Protein AF-A0A0F9CCY8-F1 (afdb_monomer_lite)

Foldseek 3Di:
DLVVVVVVLVVCLDPVDPDDDDDDADKDFDDPFDFDFDQDPPPRDTDTDTTDSVRGGAIFGDDDDDPVRVVSVVSDQFFWDWDWDDDDPPIFIWIARDDDPRYPGHAPCSPQDDRIGGPVCVVQSSCVVVVHQHPVSPCPDPPDD

pLDDT: mean 79.41, std 10.21, range [37.34, 92.0]

Sequence (145 aa):
AQDLIRKVLELLYSAQIKCGVVVNTHIKYVGGGGTQTITDNKTGTITRKEVDSSTEGVAFPTAIGRALGPEILRYFNTVVSGEMEGSGLSSQRFVVTRDLARFPLKSERPIDLEERLPIDSALATIFKVLGGKSPEDLNIGEENA

Structure (mmCIF, N/CA/C/O backbone):
data_AF-A0A0F9CCY8-F1
#
_entry.id   AF-A0A0F9CCY8-F1
#
loop_
_atom_site.group_PDB
_atom_site.id
_atom_site.type_symbol
_atom_site.label_atom_id
_atom_site.label_alt_id
_atom_site.label_comp_id
_atom_site.label_asym_id
_atom_site.label_entity_id
_atom_site.label_seq_id
_atom_site.pdbx_PDB_ins_code
_atom_site.Cartn_x
_atom_site.Cartn_y
_atom_site.Cartn_z
_atom_site.occupancy
_atom_site.B_iso_or_equiv
_atom_site.auth_seq_id
_atom_site.auth_comp_id
_atom_site.auth_asym_id
_atom_site.auth_atom_id
_atom_site.pdbx_PDB_model_num
ATOM 1 N N . ALA A 1 1 ? 12.012 -19.494 7.206 1.00 69.69 1 ALA A N 1
ATOM 2 C CA . ALA A 1 1 ? 11.882 -18.019 7.293 1.00 69.69 1 ALA A CA 1
ATOM 3 C C . ALA A 1 1 ? 10.602 -17.518 6.617 1.00 69.69 1 ALA A C 1
ATOM 5 O O . ALA A 1 1 ? 9.805 -16.882 7.291 1.00 69.69 1 ALA A O 1
ATOM 6 N N . GLN A 1 2 ? 10.355 -17.844 5.339 1.00 78.31 2 GLN A N 1
ATOM 7 C CA . GLN A 1 2 ? 9.110 -17.473 4.637 1.00 78.31 2 GLN A CA 1
ATOM 8 C C . GLN A 1 2 ? 7.837 -17.975 5.343 1.00 78.31 2 GLN A C 1
ATOM 10 O O . GLN A 1 2 ? 6.911 -17.196 5.539 1.00 78.31 2 GLN A O 1
ATOM 15 N N . ASP A 1 3 ? 7.825 -19.226 5.816 1.00 83.25 3 ASP A N 1
ATOM 16 C CA . ASP A 1 3 ? 6.662 -19.791 6.523 1.00 83.25 3 ASP A CA 1
ATOM 17 C C . ASP A 1 3 ? 6.336 -19.071 7.833 1.00 83.25 3 ASP A C 1
ATOM 19 O O . ASP A 1 3 ? 5.179 -19.002 8.234 1.00 83.25 3 ASP A O 1
ATOM 23 N N . LEU A 1 4 ? 7.348 -18.513 8.503 1.00 83.75 4 LEU A N 1
ATOM 24 C CA . LEU A 1 4 ? 7.142 -17.747 9.729 1.00 83.75 4 LEU A CA 1
ATOM 25 C C . LEU A 1 4 ? 6.439 -16.421 9.421 1.00 83.75 4 LEU A C 1
ATOM 27 O O . LEU A 1 4 ? 5.496 -16.064 10.115 1.00 83.75 4 LEU A O 1
ATOM 31 N N . ILE A 1 5 ? 6.836 -15.745 8.338 1.00 82.62 5 ILE A N 1
ATOM 32 C CA . ILE A 1 5 ? 6.161 -14.529 7.863 1.00 82.62 5 ILE A CA 1
ATOM 33 C C . ILE A 1 5 ? 4.712 -14.848 7.482 1.00 82.62 5 ILE A C 1
ATOM 35 O O . ILE A 1 5 ? 3.810 -14.136 7.909 1.00 82.62 5 ILE A O 1
ATOM 39 N N . ARG A 1 6 ? 4.469 -15.944 6.749 1.00 85.06 6 ARG A N 1
ATOM 40 C CA . ARG A 1 6 ? 3.107 -16.367 6.388 1.00 85.06 6 ARG A CA 1
ATOM 41 C C . ARG A 1 6 ? 2.240 -16.607 7.625 1.00 85.06 6 ARG A C 1
ATOM 43 O O . ARG A 1 6 ? 1.151 -16.056 7.703 1.00 85.06 6 ARG A O 1
ATOM 50 N N . LYS A 1 7 ? 2.741 -17.353 8.614 1.00 89.00 7 LYS A N 1
ATOM 51 C CA . LYS A 1 7 ? 2.011 -17.619 9.866 1.00 89.00 7 LYS A CA 1
ATOM 52 C C . LYS A 1 7 ? 1.703 -16.346 10.651 1.00 89.00 7 LYS A C 1
ATOM 54 O O . LYS A 1 7 ? 0.628 -16.238 11.226 1.00 89.00 7 LYS A O 1
ATOM 59 N N . VAL A 1 8 ? 2.625 -15.381 10.673 1.00 87.81 8 VAL A N 1
ATOM 60 C CA . VAL A 1 8 ? 2.377 -14.073 11.296 1.00 87.81 8 VAL A CA 1
ATOM 61 C C . VAL A 1 8 ? 1.278 -13.323 10.544 1.00 87.81 8 VAL A C 1
ATOM 63 O O . VAL A 1 8 ? 0.365 -12.813 11.177 1.00 87.81 8 VAL A O 1
ATOM 66 N N . LEU A 1 9 ? 1.307 -13.297 9.210 1.00 86.88 9 LEU A N 1
ATOM 67 C CA . LEU A 1 9 ? 0.263 -12.651 8.405 1.00 86.88 9 LEU A CA 1
ATOM 68 C C . LEU A 1 9 ? -1.108 -13.315 8.580 1.00 86.88 9 LEU A C 1
ATOM 70 O O . LEU A 1 9 ? -2.108 -12.622 8.734 1.00 86.88 9 LEU A O 1
ATOM 74 N N . GLU A 1 10 ? -1.153 -14.646 8.622 1.00 87.94 10 GLU A N 1
ATOM 75 C CA . GLU A 1 10 ? -2.371 -15.412 8.908 1.00 87.94 10 GLU A CA 1
ATOM 76 C C . GLU A 1 10 ? -2.908 -15.125 10.313 1.00 87.94 10 GLU A C 1
ATOM 78 O O . GLU A 1 10 ? -4.114 -14.962 10.490 1.00 87.94 10 GLU A O 1
ATOM 83 N N . LEU A 1 11 ? -2.022 -15.012 11.307 1.00 87.75 11 LEU A N 1
ATOM 84 C CA . LEU A 1 11 ? -2.397 -14.631 12.665 1.00 87.75 11 LEU A CA 1
ATOM 85 C C . LEU A 1 11 ? -2.970 -13.209 12.710 1.00 87.75 11 LEU A C 1
ATOM 87 O O . LEU A 1 11 ? -3.988 -12.997 13.360 1.00 87.75 11 LEU A O 1
ATOM 91 N N . LEU A 1 12 ? -2.350 -12.254 12.011 1.00 85.94 12 LEU A N 1
ATOM 92 C CA . LEU A 1 12 ? -2.818 -10.865 11.947 1.00 85.94 12 LEU A CA 1
ATOM 93 C C . LEU A 1 12 ? -4.161 -10.733 11.215 1.00 85.94 12 LEU A C 1
ATOM 95 O O . LEU A 1 12 ? -4.958 -9.875 11.573 1.00 85.94 12 LEU A O 1
ATOM 99 N N . TYR A 1 13 ? -4.426 -11.595 10.230 1.00 84.75 13 TYR A N 1
ATOM 100 C CA . TYR A 1 13 ? -5.706 -11.661 9.518 1.00 84.75 13 TYR A CA 1
ATOM 101 C C . TYR A 1 13 ? -6.788 -12.460 10.273 1.00 84.75 13 TYR A C 1
ATOM 103 O O . TYR A 1 13 ? -7.948 -12.502 9.865 1.00 84.75 13 TYR A O 1
ATOM 111 N N . SER A 1 14 ? -6.436 -13.119 11.379 1.00 87.12 14 SER A N 1
ATOM 112 C CA . SER A 1 14 ? -7.380 -13.913 12.164 1.00 87.12 14 SER A CA 1
ATOM 113 C C . SER A 1 14 ? -8.499 -13.049 12.745 1.00 87.12 14 SER A C 1
ATOM 115 O O . SER A 1 14 ? -8.244 -12.011 13.352 1.00 87.12 14 SER A O 1
ATOM 117 N N . ALA A 1 15 ? -9.738 -13.549 12.697 1.00 84.81 15 ALA A N 1
ATOM 118 C CA . ALA A 1 15 ? -10.910 -12.903 13.302 1.00 84.81 15 ALA A CA 1
ATOM 119 C C . ALA A 1 15 ? -10.805 -12.709 14.833 1.00 84.81 15 ALA A C 1
ATOM 121 O O . ALA A 1 15 ? -11.628 -12.019 15.439 1.00 84.81 15 ALA A O 1
ATOM 122 N N . GLN A 1 16 ? -9.816 -13.339 15.474 1.00 87.81 16 GLN A N 1
ATOM 123 C CA . GLN A 1 16 ? -9.528 -13.155 16.897 1.00 87.81 16 GLN A CA 1
ATOM 124 C C . GLN A 1 16 ? -8.818 -11.823 17.185 1.00 87.81 16 GLN A C 1
ATOM 126 O O . GLN A 1 16 ? -8.936 -11.302 18.293 1.00 87.81 16 GLN A O 1
ATOM 131 N N . ILE A 1 17 ? -8.118 -11.250 16.202 1.00 83.25 17 ILE A N 1
ATOM 132 C CA . ILE A 1 17 ? -7.478 -9.941 16.318 1.00 83.25 17 ILE A CA 1
ATOM 133 C C . ILE A 1 17 ? -8.512 -8.868 15.963 1.00 83.25 17 ILE A C 1
ATOM 135 O O . ILE A 1 17 ? -8.943 -8.749 14.822 1.00 83.25 17 ILE A O 1
ATOM 139 N N . LYS A 1 18 ? -8.936 -8.087 16.963 1.00 80.31 18 LYS A N 1
ATOM 140 C CA . LYS A 1 18 ? -9.971 -7.041 16.826 1.00 80.31 18 LYS A CA 1
ATOM 141 C C . LYS A 1 18 ? -9.406 -5.618 16.882 1.00 80.31 18 LYS A C 1
ATOM 143 O O . LYS A 1 18 ? -10.097 -4.697 17.310 1.00 80.31 18 LYS A O 1
ATOM 148 N N . CYS A 1 19 ? -8.143 -5.438 16.509 1.00 80.56 19 CYS A N 1
ATOM 149 C CA . CYS A 1 19 ? -7.484 -4.134 16.486 1.00 80.56 19 CYS A CA 1
ATOM 150 C C . CYS A 1 19 ? -7.049 -3.749 15.068 1.00 80.56 19 CYS A C 1
ATOM 152 O O . CYS A 1 19 ? -6.880 -4.602 14.198 1.00 80.56 19 CYS A O 1
ATOM 154 N N . GLY A 1 20 ? -6.860 -2.446 14.847 1.00 78.31 20 GLY A N 1
ATOM 155 C CA . GLY A 1 20 ? -6.228 -1.948 13.632 1.00 78.31 20 GLY A CA 1
ATOM 156 C C . GLY A 1 20 ? -4.743 -2.301 13.639 1.00 78.31 20 GLY A C 1
ATOM 157 O O . GLY A 1 20 ? -4.024 -1.942 14.570 1.00 78.31 20 GLY A O 1
ATOM 158 N N . VAL A 1 21 ? -4.284 -2.999 12.604 1.00 82.94 21 VAL A N 1
ATOM 159 C CA . VAL A 1 21 ? -2.875 -3.361 12.433 1.00 82.94 21 VAL A CA 1
ATOM 160 C C . VAL A 1 21 ? -2.296 -2.537 11.291 1.00 82.94 21 VAL A C 1
ATOM 162 O O . VAL A 1 21 ? -2.801 -2.578 10.171 1.00 82.94 21 VAL A O 1
ATOM 165 N N . VAL A 1 22 ? -1.212 -1.813 11.569 1.00 85.19 22 VAL A N 1
ATOM 166 C CA . VAL A 1 22 ? -0.442 -1.081 10.557 1.00 85.19 22 VAL A CA 1
ATOM 167 C C . VAL A 1 22 ? 0.874 -1.807 10.329 1.00 85.19 22 VAL A C 1
ATOM 169 O O . VAL A 1 22 ? 1.628 -2.044 11.271 1.00 85.19 22 VAL A O 1
ATOM 172 N N . VAL A 1 23 ? 1.164 -2.143 9.073 1.00 85.38 23 VAL A N 1
ATOM 173 C CA . VAL A 1 23 ? 2.428 -2.772 8.677 1.00 85.38 23 VAL A CA 1
ATOM 174 C C . VAL A 1 23 ? 3.156 -1.852 7.711 1.00 85.38 23 VAL A C 1
ATOM 176 O O . VAL A 1 23 ? 2.664 -1.572 6.622 1.00 85.38 23 VAL A O 1
ATOM 179 N N . ASN A 1 24 ? 4.343 -1.399 8.111 1.00 86.94 24 ASN A N 1
ATOM 180 C CA . ASN A 1 24 ? 5.247 -0.641 7.253 1.00 86.94 24 ASN A CA 1
ATOM 181 C C . ASN A 1 24 ? 6.312 -1.580 6.672 1.00 86.94 24 ASN A C 1
ATOM 183 O O . ASN A 1 24 ? 6.855 -2.430 7.380 1.00 86.94 24 ASN A O 1
ATOM 187 N N . THR A 1 25 ? 6.600 -1.447 5.382 1.00 85.25 25 THR A N 1
ATOM 188 C CA . THR A 1 25 ? 7.554 -2.293 4.667 1.00 85.25 25 THR A CA 1
ATOM 189 C C . THR A 1 25 ? 8.222 -1.524 3.536 1.00 85.25 25 THR A C 1
ATOM 191 O O . THR A 1 25 ? 7.616 -0.662 2.903 1.00 85.25 25 THR A O 1
ATOM 194 N N . HIS A 1 26 ? 9.477 -1.863 3.250 1.00 85.62 26 HIS A N 1
ATOM 195 C CA . HIS A 1 26 ? 10.143 -1.392 2.041 1.00 85.62 26 HIS A CA 1
ATOM 196 C C . HIS A 1 26 ? 9.550 -2.080 0.813 1.00 85.62 26 HIS A C 1
ATOM 198 O O . HIS A 1 26 ? 9.171 -3.248 0.871 1.00 85.62 26 HIS A O 1
ATOM 204 N N . ILE A 1 27 ? 9.546 -1.404 -0.331 1.00 85.62 27 ILE A N 1
ATOM 205 C CA . ILE A 1 27 ? 9.084 -1.979 -1.597 1.00 85.62 27 ILE A CA 1
ATOM 206 C C . ILE A 1 27 ? 10.243 -2.565 -2.403 1.00 85.62 27 ILE A C 1
ATOM 208 O O . ILE A 1 27 ? 11.372 -2.078 -2.357 1.00 85.62 27 ILE A O 1
ATOM 212 N N . LYS A 1 28 ? 9.939 -3.591 -3.190 1.00 85.50 28 LYS A N 1
ATOM 213 C CA . LYS A 1 28 ? 10.817 -4.149 -4.210 1.00 85.50 28 LYS A CA 1
ATOM 214 C C . LYS A 1 28 ? 10.051 -4.258 -5.519 1.00 85.50 28 LYS A C 1
ATOM 216 O O . LYS A 1 28 ? 8.954 -4.811 -5.551 1.00 85.50 28 LYS A O 1
ATOM 221 N N . TYR A 1 29 ? 10.661 -3.783 -6.596 1.00 85.06 29 TYR A N 1
ATOM 222 C CA . TYR A 1 29 ? 10.102 -3.921 -7.932 1.00 85.06 29 TYR A CA 1
ATOM 223 C C . TYR A 1 29 ? 10.334 -5.335 -8.472 1.00 85.06 29 TYR A C 1
ATOM 225 O O . TYR A 1 29 ? 11.437 -5.887 -8.391 1.00 85.06 29 TYR A O 1
ATOM 233 N N . VAL A 1 30 ? 9.271 -5.944 -8.990 1.00 80.25 30 VAL A N 1
ATOM 234 C CA . VAL A 1 30 ? 9.278 -7.276 -9.594 1.00 80.25 30 VAL A CA 1
ATOM 235 C C . VAL A 1 30 ? 8.746 -7.165 -11.020 1.00 80.25 30 VAL A C 1
ATOM 237 O O . VAL A 1 30 ? 7.694 -6.576 -11.256 1.00 80.25 30 VAL A O 1
ATOM 240 N N . GLY A 1 31 ? 9.472 -7.751 -11.973 1.00 77.12 31 GLY A N 1
ATOM 241 C CA . GLY A 1 31 ? 9.185 -7.584 -13.401 1.00 77.12 31 GLY A CA 1
ATOM 242 C C . GLY A 1 31 ? 9.719 -6.258 -13.955 1.00 77.12 31 GLY A C 1
ATOM 243 O O . GLY A 1 31 ? 10.367 -5.502 -13.235 1.00 77.12 31 GLY A O 1
ATOM 244 N N . GLY A 1 32 ? 9.521 -6.021 -15.255 1.00 71.88 32 GLY A N 1
ATOM 245 C CA . GLY A 1 32 ? 9.874 -4.764 -15.940 1.00 71.88 32 GLY A CA 1
ATOM 246 C C . GLY A 1 32 ? 11.369 -4.468 -16.125 1.00 71.88 32 GLY A C 1
ATOM 247 O O . GLY A 1 32 ? 11.727 -3.588 -16.894 1.00 71.88 32 GLY A O 1
ATOM 248 N N . GLY A 1 33 ? 12.256 -5.209 -15.460 1.00 70.00 33 GLY A N 1
ATOM 249 C CA . GLY A 1 33 ? 13.702 -5.094 -15.644 1.00 70.00 33 GLY A CA 1
ATOM 250 C C . GLY A 1 33 ? 14.260 -6.056 -16.694 1.00 70.00 33 GLY A C 1
ATOM 251 O O . GLY A 1 33 ? 13.721 -7.146 -16.895 1.00 70.00 33 GLY A O 1
ATOM 252 N N . GLY A 1 34 ? 15.377 -5.679 -17.316 1.00 74.19 34 GLY A N 1
ATOM 253 C CA . GLY A 1 34 ? 16.145 -6.529 -18.231 1.00 74.19 34 GLY A CA 1
ATOM 254 C C . GLY A 1 34 ? 16.528 -5.834 -19.536 1.00 74.19 34 GLY A C 1
ATOM 255 O O . GLY A 1 34 ? 16.302 -4.641 -19.726 1.00 74.19 34 GLY A O 1
ATOM 256 N N . THR A 1 35 ? 17.131 -6.584 -20.456 1.00 75.25 35 THR A N 1
ATOM 257 C CA . THR A 1 35 ? 17.478 -6.066 -21.783 1.00 75.25 35 THR A CA 1
ATOM 258 C C . THR A 1 35 ? 16.243 -6.062 -22.679 1.00 75.25 35 THR A C 1
ATOM 260 O O . THR A 1 35 ? 15.838 -7.104 -23.195 1.00 75.25 35 THR A O 1
ATOM 263 N N . GLN A 1 36 ? 15.655 -4.889 -22.896 1.00 73.62 36 GLN A N 1
ATOM 264 C CA . GLN A 1 36 ? 14.608 -4.710 -23.891 1.00 73.62 36 GLN A CA 1
ATOM 265 C C . GLN A 1 36 ? 15.212 -4.466 -25.266 1.00 73.62 36 GLN A C 1
ATOM 267 O O . GLN A 1 36 ? 16.169 -3.708 -25.433 1.00 73.62 36 GLN A O 1
ATOM 272 N N . THR A 1 37 ? 14.633 -5.124 -26.263 1.00 75.81 37 THR A N 1
ATOM 273 C CA . THR A 1 37 ? 15.010 -4.944 -27.660 1.00 75.81 37 THR A CA 1
ATOM 274 C C . THR A 1 37 ? 13.993 -4.018 -28.307 1.00 75.81 37 THR A C 1
ATOM 276 O O . THR A 1 37 ? 12.878 -4.430 -28.616 1.00 75.81 37 THR A O 1
ATOM 279 N N . ILE A 1 38 ? 14.368 -2.754 -28.481 1.00 77.19 38 ILE A N 1
ATOM 280 C CA . ILE A 1 38 ? 13.538 -1.754 -29.148 1.00 77.19 38 ILE A CA 1
ATOM 281 C C . ILE A 1 38 ? 13.867 -1.829 -30.638 1.00 77.19 38 ILE A C 1
ATOM 283 O O . ILE A 1 38 ? 15.007 -1.586 -31.037 1.00 77.19 38 ILE A O 1
ATOM 287 N N . THR A 1 39 ? 12.874 -2.202 -31.444 1.00 78.06 39 THR A N 1
ATOM 288 C CA . THR A 1 39 ? 12.988 -2.207 -32.907 1.00 78.06 39 THR A CA 1
ATOM 289 C C . THR A 1 39 ? 12.349 -0.936 -33.440 1.00 78.06 39 THR A C 1
ATOM 291 O O . THR A 1 39 ? 11.155 -0.712 -33.245 1.00 78.06 39 THR A O 1
ATOM 294 N N . ASP A 1 40 ? 13.141 -0.091 -34.092 1.00 77.75 40 ASP A N 1
ATOM 295 C CA . ASP A 1 40 ? 12.613 1.094 -34.757 1.00 77.75 40 ASP A CA 1
ATOM 296 C C . ASP A 1 40 ? 11.994 0.699 -36.106 1.00 77.75 40 ASP A C 1
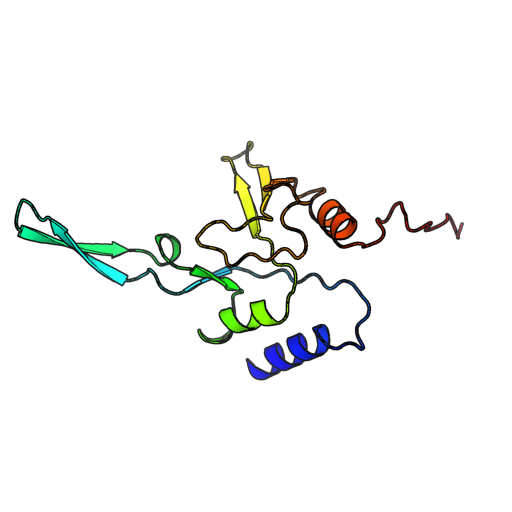ATOM 298 O O . ASP A 1 40 ? 12.693 0.309 -37.045 1.00 77.75 40 ASP A O 1
ATOM 302 N N . ASN A 1 41 ? 10.666 0.806 -36.205 1.00 75.94 41 ASN A N 1
ATOM 303 C CA . ASN A 1 41 ? 9.881 0.385 -37.371 1.00 75.94 41 ASN A CA 1
ATOM 304 C C . ASN A 1 41 ? 10.237 1.137 -38.667 1.00 75.94 41 ASN A C 1
ATOM 306 O O . ASN A 1 41 ? 9.827 0.713 -39.744 1.00 75.94 41 ASN A O 1
ATOM 310 N N . LYS A 1 42 ? 10.971 2.256 -38.586 1.00 80.19 42 LYS A N 1
ATOM 311 C CA . LYS A 1 42 ? 11.345 3.070 -39.755 1.00 80.19 42 LYS A CA 1
ATOM 312 C C . LYS A 1 42 ? 12.741 2.769 -40.297 1.00 80.19 42 LYS A C 1
ATOM 314 O O . LYS A 1 42 ? 12.959 2.902 -41.495 1.00 80.19 42 LYS A O 1
ATOM 319 N N . THR A 1 43 ? 13.680 2.389 -39.434 1.00 75.06 43 THR A N 1
ATOM 320 C CA . THR A 1 43 ? 15.092 2.177 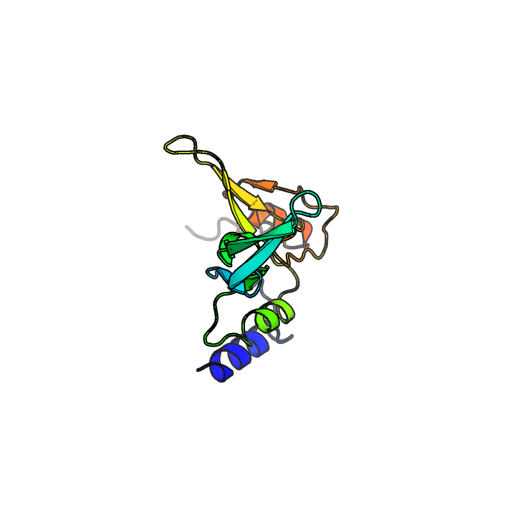-39.803 1.00 75.06 43 THR A CA 1
ATOM 321 C C . THR A 1 43 ? 15.529 0.717 -39.691 1.00 75.06 43 THR A C 1
ATOM 323 O O . THR A 1 43 ? 16.629 0.379 -40.116 1.00 75.06 43 THR A O 1
ATOM 326 N N . GLY A 1 44 ? 14.692 -0.157 -39.118 1.00 75.69 44 GLY A N 1
ATOM 327 C CA . GLY A 1 44 ? 15.041 -1.555 -38.847 1.00 75.69 44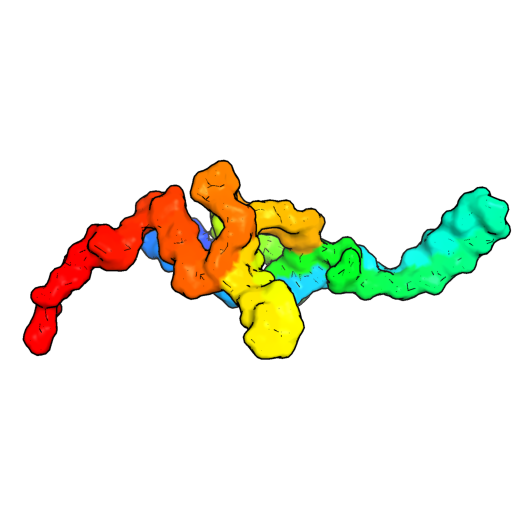 GLY A CA 1
ATOM 328 C C . GLY A 1 44 ? 16.132 -1.714 -37.784 1.00 75.69 44 GLY A C 1
ATOM 329 O O . GLY A 1 44 ? 16.628 -2.818 -37.568 1.00 75.69 44 GLY A O 1
ATOM 330 N N . THR A 1 45 ? 16.520 -0.621 -37.119 1.00 78.69 45 THR A N 1
ATOM 331 C CA . THR A 1 45 ? 17.591 -0.621 -36.125 1.00 78.69 45 THR A CA 1
ATOM 332 C C . THR A 1 45 ? 17.111 -1.315 -34.858 1.00 78.69 45 THR A C 1
ATOM 334 O O . THR A 1 45 ? 16.111 -0.924 -34.253 1.00 78.69 45 THR A O 1
ATOM 337 N N . ILE A 1 46 ? 17.851 -2.343 -34.449 1.00 82.19 46 ILE A N 1
ATOM 338 C CA . ILE A 1 46 ? 17.605 -3.106 -33.229 1.00 82.19 46 ILE A CA 1
ATOM 339 C C . ILE A 1 46 ? 18.496 -2.530 -32.132 1.00 82.19 46 ILE A C 1
ATOM 341 O O . ILE A 1 46 ? 19.712 -2.723 -32.149 1.00 82.19 46 ILE A O 1
ATOM 345 N N . THR A 1 47 ? 17.899 -1.841 -31.162 1.00 80.69 47 THR A N 1
ATOM 346 C CA . THR A 1 47 ? 18.638 -1.279 -30.026 1.00 80.69 47 THR A CA 1
ATOM 347 C C . THR A 1 47 ? 18.341 -2.083 -28.770 1.00 80.69 47 THR A C 1
ATOM 349 O O . THR A 1 47 ? 17.183 -2.270 -28.397 1.00 80.69 47 THR A O 1
ATOM 352 N N . ARG A 1 48 ? 19.392 -2.564 -28.101 1.00 79.38 48 ARG A N 1
ATOM 353 C CA . ARG A 1 48 ? 19.283 -3.203 -26.787 1.00 79.38 48 ARG A CA 1
ATOM 354 C C . ARG A 1 48 ? 19.412 -2.133 -25.716 1.00 79.38 48 ARG A C 1
ATOM 356 O O . ARG A 1 48 ? 20.480 -1.546 -25.566 1.00 79.38 48 ARG A O 1
ATOM 363 N N . LYS A 1 49 ? 18.333 -1.885 -24.984 1.00 80.25 49 LYS A N 1
ATOM 364 C CA . LYS A 1 49 ? 18.321 -0.981 -23.837 1.00 80.25 49 LYS A CA 1
ATOM 365 C C . LYS A 1 49 ? 18.139 -1.806 -22.576 1.00 80.25 49 LYS A C 1
ATOM 367 O O . LYS A 1 49 ? 17.193 -2.581 -22.471 1.00 80.25 49 LYS A O 1
ATOM 372 N N . GLU A 1 50 ? 19.053 -1.658 -21.631 1.00 78.25 50 GLU A N 1
ATOM 373 C CA . GLU A 1 50 ? 18.844 -2.182 -20.288 1.00 78.25 50 GLU A CA 1
ATOM 374 C C . GLU A 1 50 ? 17.849 -1.272 -19.568 1.00 78.25 50 GLU A C 1
ATOM 376 O O . GLU A 1 50 ? 18.024 -0.053 -19.514 1.00 78.25 50 GLU A O 1
ATOM 381 N N . VAL A 1 51 ? 16.758 -1.863 -19.098 1.00 77.19 51 VAL A N 1
ATOM 382 C CA . VAL A 1 51 ? 15.709 -1.170 -18.359 1.00 77.19 51 VAL A CA 1
ATOM 383 C C . VAL A 1 51 ? 15.778 -1.637 -16.916 1.00 77.19 51 VAL A C 1
ATOM 385 O O . VAL A 1 51 ? 15.827 -2.840 -16.644 1.00 77.19 51 VAL A O 1
ATOM 388 N N . ASP A 1 52 ? 15.808 -0.684 -15.988 1.00 77.69 52 ASP A N 1
ATOM 389 C CA . ASP A 1 52 ? 15.746 -0.988 -14.567 1.00 77.69 52 ASP A CA 1
ATOM 390 C C . ASP A 1 52 ? 14.314 -1.394 -14.192 1.00 77.69 52 ASP A C 1
ATOM 392 O O . ASP A 1 52 ? 13.334 -0.736 -14.542 1.00 77.69 52 ASP A O 1
ATOM 396 N N . SER A 1 53 ? 14.204 -2.467 -13.416 1.00 75.38 53 SER A N 1
ATOM 397 C CA . SER A 1 53 ? 12.975 -2.892 -12.749 1.00 75.38 53 SER A CA 1
ATOM 398 C C . SER A 1 53 ? 12.280 -1.781 -11.957 1.00 75.38 53 SER A C 1
ATOM 400 O O . SER A 1 53 ? 11.061 -1.800 -11.858 1.00 75.38 53 SER A O 1
ATOM 402 N N . SER A 1 54 ? 12.999 -0.779 -11.443 1.00 73.81 54 SER A N 1
ATOM 403 C CA . SER A 1 54 ? 12.385 0.398 -10.804 1.00 73.81 54 SER A CA 1
ATOM 404 C C . SER A 1 54 ? 11.544 1.252 -11.765 1.00 73.81 54 SER A C 1
ATOM 406 O O . SER A 1 54 ? 10.644 1.984 -11.349 1.00 73.81 54 SER A O 1
ATOM 408 N N . THR A 1 55 ? 11.827 1.156 -13.067 1.00 73.56 55 THR A N 1
ATOM 409 C CA . THR A 1 55 ? 11.224 1.997 -14.103 1.00 73.56 55 THR A CA 1
ATOM 410 C C . THR A 1 55 ? 9.990 1.357 -14.727 1.00 73.56 55 THR A C 1
ATOM 412 O O . THR A 1 55 ? 9.100 2.077 -15.159 1.00 73.56 55 THR A O 1
ATOM 415 N N . GLU A 1 56 ? 9.901 0.030 -14.770 1.00 75.94 56 GLU A N 1
ATOM 416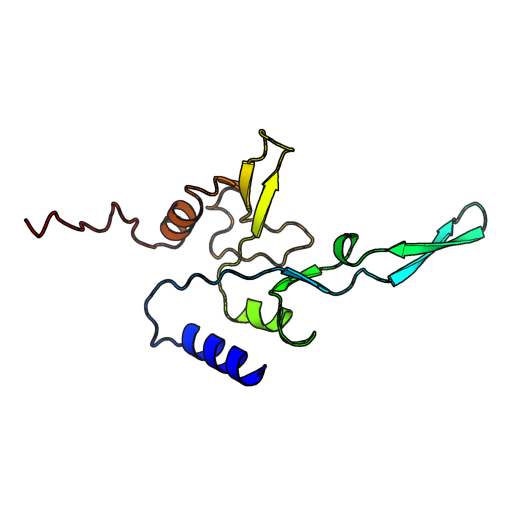 C CA . GLU A 1 56 ? 8.780 -0.668 -15.426 1.00 75.94 56 GLU A CA 1
ATOM 417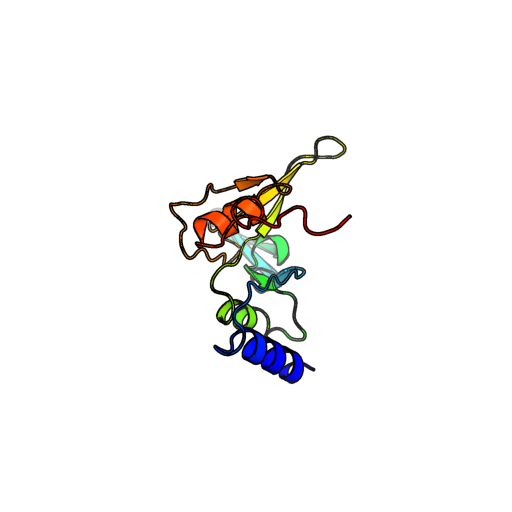 C C . GLU A 1 56 ? 8.223 -1.847 -14.617 1.00 75.94 56 GLU A C 1
ATOM 419 O O . GLU A 1 56 ? 7.287 -2.519 -15.045 1.00 75.94 56 GLU A O 1
ATOM 424 N N . GLY A 1 57 ? 8.799 -2.135 -13.451 1.00 80.44 57 GLY A N 1
ATOM 425 C CA . GLY A 1 57 ? 8.352 -3.211 -12.578 1.00 80.44 57 GLY A CA 1
ATOM 426 C C . GLY A 1 57 ? 7.170 -2.815 -11.704 1.00 80.44 57 GLY A C 1
ATOM 427 O O . GLY A 1 57 ? 6.902 -1.638 -11.459 1.00 80.44 57 GLY A O 1
ATOM 428 N N . VAL A 1 58 ? 6.488 -3.834 -11.184 1.00 83.69 58 VAL A N 1
ATOM 429 C CA . VAL A 1 58 ? 5.416 -3.670 -10.198 1.00 83.69 58 VAL A CA 1
ATOM 430 C C . VAL A 1 58 ? 6.027 -3.707 -8.802 1.00 83.69 58 VAL A C 1
ATOM 432 O O . VAL A 1 58 ? 6.814 -4.602 -8.482 1.00 83.69 58 VAL A O 1
ATOM 435 N N . ALA A 1 59 ? 5.685 -2.732 -7.969 1.00 85.25 59 ALA A N 1
ATOM 436 C CA . ALA A 1 59 ? 6.160 -2.618 -6.602 1.00 85.25 59 ALA A CA 1
ATOM 437 C C . ALA A 1 59 ? 5.386 -3.564 -5.675 1.00 85.25 59 ALA A C 1
ATOM 439 O O . ALA A 1 59 ? 4.170 -3.466 -5.530 1.00 85.25 59 ALA A O 1
ATOM 440 N N . PHE A 1 60 ? 6.104 -4.456 -4.996 1.00 86.38 60 PHE A N 1
ATOM 441 C CA . PHE A 1 60 ? 5.553 -5.320 -3.953 1.00 86.38 60 PHE A CA 1
ATOM 442 C C . PHE A 1 60 ? 6.272 -5.093 -2.622 1.00 86.38 60 PHE A C 1
ATOM 444 O O . PHE A 1 60 ? 7.442 -4.702 -2.626 1.00 86.38 60 PHE A O 1
ATOM 451 N N . PRO A 1 61 ? 5.631 -5.390 -1.479 1.00 85.31 61 PRO A N 1
ATOM 452 C CA . PRO A 1 61 ? 6.317 -5.502 -0.199 1.00 85.31 61 PRO A CA 1
ATOM 453 C C . PRO A 1 61 ? 7.574 -6.368 -0.300 1.00 85.31 61 PRO A C 1
ATOM 455 O O . PRO A 1 61 ? 7.554 -7.465 -0.868 1.00 85.31 61 PRO A O 1
ATOM 458 N N . THR A 1 62 ? 8.674 -5.883 0.266 1.00 83.25 62 THR A N 1
ATOM 459 C CA . THR A 1 62 ? 9.931 -6.624 0.292 1.00 83.25 62 THR A CA 1
ATOM 460 C C . THR A 1 62 ? 9.755 -7.846 1.174 1.00 83.25 62 THR A C 1
ATOM 462 O O . THR A 1 62 ? 9.360 -7.755 2.333 1.00 83.25 62 THR A O 1
ATOM 465 N N . ALA A 1 63 ? 10.074 -9.005 0.614 1.00 76.06 63 ALA A N 1
ATOM 466 C CA . ALA A 1 63 ? 9.983 -10.278 1.297 1.00 76.06 63 ALA A CA 1
ATOM 467 C C . ALA A 1 63 ? 11.178 -11.159 0.928 1.00 76.06 63 ALA A C 1
ATOM 469 O O . ALA A 1 63 ? 11.804 -10.989 -0.124 1.00 76.06 63 ALA A O 1
ATOM 470 N N . ILE A 1 64 ? 11.493 -12.125 1.793 1.00 74.12 64 ILE A N 1
ATOM 471 C CA . ILE A 1 64 ? 12.465 -13.168 1.464 1.00 74.12 64 ILE A CA 1
ATOM 472 C C . ILE A 1 64 ? 11.875 -13.977 0.304 1.00 74.12 64 ILE A C 1
ATOM 474 O O . ILE A 1 64 ? 10.801 -14.553 0.446 1.00 74.12 64 ILE A O 1
ATOM 478 N N . GLY A 1 65 ? 12.572 -14.018 -0.834 1.00 62.91 65 GLY A N 1
ATOM 479 C CA . GLY A 1 65 ? 12.141 -14.701 -2.061 1.00 62.91 65 GLY A CA 1
ATOM 480 C C . GLY A 1 65 ? 11.120 -13.922 -2.907 1.00 62.91 65 GLY A C 1
ATOM 481 O O . GLY A 1 65 ? 10.397 -13.060 -2.422 1.00 62.91 65 GLY A O 1
ATOM 482 N N . ARG A 1 66 ? 11.067 -14.222 -4.214 1.00 64.25 66 ARG A N 1
ATOM 483 C CA . ARG A 1 66 ? 10.237 -13.483 -5.192 1.00 64.25 66 ARG A CA 1
ATOM 484 C C . ARG A 1 66 ? 8.731 -13.765 -5.083 1.00 64.25 66 ARG A C 1
ATOM 486 O O . ARG A 1 66 ? 7.942 -12.937 -5.515 1.00 64.25 66 ARG A O 1
ATOM 493 N N . ALA A 1 67 ? 8.341 -14.909 -4.519 1.00 69.50 67 ALA A N 1
ATOM 494 C CA . ALA A 1 67 ? 6.946 -15.354 -4.490 1.00 69.50 67 ALA A CA 1
ATOM 495 C C . ALA A 1 67 ? 6.105 -14.713 -3.372 1.00 69.50 67 ALA A C 1
ATOM 497 O O . ALA A 1 67 ? 4.899 -14.568 -3.526 1.00 69.50 67 ALA A O 1
ATOM 498 N N . LEU A 1 68 ? 6.726 -14.310 -2.256 1.00 78.00 68 LEU A N 1
ATOM 499 C CA . LEU A 1 68 ? 5.978 -13.911 -1.060 1.00 78.00 68 LEU A CA 1
ATOM 500 C C . LEU A 1 68 ? 5.438 -12.471 -1.139 1.00 78.00 68 LEU A C 1
ATOM 502 O O . LEU A 1 68 ? 4.375 -12.197 -0.599 1.00 78.00 68 LEU A O 1
ATOM 506 N N . GLY A 1 69 ? 6.117 -11.564 -1.851 1.00 77.94 69 GLY A N 1
ATOM 507 C CA . GLY A 1 69 ? 5.706 -10.155 -1.980 1.00 77.94 69 GLY A CA 1
ATOM 508 C C . GLY A 1 69 ? 4.259 -9.967 -2.471 1.00 77.94 69 GLY A C 1
ATOM 509 O O . GLY A 1 69 ? 3.475 -9.305 -1.789 1.00 77.94 69 GLY A O 1
ATOM 510 N N . PRO A 1 70 ? 3.860 -10.589 -3.596 1.00 79.62 70 PRO A N 1
ATOM 511 C CA . PRO A 1 70 ? 2.478 -10.538 -4.081 1.00 79.62 70 PRO A CA 1
ATOM 512 C C . PRO A 1 70 ? 1.448 -11.178 -3.140 1.00 79.62 70 PRO A C 1
ATOM 514 O O . PRO A 1 70 ? 0.282 -10.784 -3.140 1.00 79.62 70 PRO A O 1
ATOM 517 N N . GLU A 1 71 ? 1.848 -12.168 -2.339 1.00 84.44 71 GLU A N 1
ATOM 518 C CA . GLU A 1 71 ? 0.943 -12.838 -1.402 1.00 84.44 71 GLU A CA 1
ATOM 519 C C . GLU A 1 71 ? 0.666 -12.006 -0.152 1.00 84.44 71 GLU A C 1
ATOM 521 O O . GLU A 1 71 ? -0.458 -12.038 0.341 1.00 84.44 71 GLU A O 1
ATOM 526 N N . ILE A 1 72 ? 1.642 -11.220 0.321 1.00 83.94 72 ILE A N 1
ATOM 527 C CA . ILE A 1 72 ? 1.488 -10.333 1.488 1.00 83.94 72 ILE A CA 1
ATOM 528 C C . ILE A 1 72 ? 0.262 -9.438 1.317 1.00 83.94 72 ILE A C 1
ATOM 530 O O . ILE A 1 72 ? -0.572 -9.344 2.212 1.00 83.94 72 ILE A O 1
ATOM 534 N N . LEU A 1 73 ? 0.103 -8.847 0.133 1.00 83.31 73 LEU A N 1
ATOM 535 C CA . LEU A 1 73 ? -1.001 -7.940 -0.172 1.00 83.31 73 LEU A CA 1
ATOM 536 C C . LEU A 1 73 ? -2.380 -8.594 -0.059 1.00 83.31 73 LEU A C 1
ATOM 538 O O . LEU A 1 73 ? -3.367 -7.883 0.095 1.00 83.31 73 LEU A O 1
ATOM 542 N N . ARG A 1 74 ? -2.494 -9.925 -0.150 1.00 84.38 74 ARG A N 1
ATOM 543 C CA . ARG A 1 74 ? -3.782 -10.629 -0.024 1.00 84.38 74 ARG A CA 1
ATOM 544 C C . ARG A 1 74 ? -4.353 -10.565 1.392 1.00 84.38 74 ARG A C 1
ATOM 546 O O . ARG A 1 74 ? -5.564 -10.659 1.528 1.00 84.38 74 ARG A O 1
ATOM 553 N N . TYR A 1 75 ? -3.504 -10.376 2.399 1.00 83.94 75 TYR A N 1
ATOM 554 C CA . TYR A 1 75 ? -3.902 -10.318 3.808 1.00 83.94 75 TYR A CA 1
ATOM 555 C C . TYR A 1 75 ? -4.325 -8.917 4.269 1.00 83.94 75 TYR A C 1
ATOM 557 O O . TYR A 1 75 ? -4.861 -8.778 5.363 1.00 83.94 75 TYR A O 1
ATOM 565 N N . PHE A 1 76 ? -4.093 -7.876 3.462 1.00 84.50 76 PHE A N 1
ATOM 566 C CA . PHE A 1 76 ? -4.427 -6.498 3.818 1.00 84.50 76 PHE A CA 1
ATOM 567 C C . PHE A 1 76 ? -5.561 -5.976 2.945 1.00 84.50 76 PHE A C 1
ATOM 569 O O . PHE A 1 76 ? -5.488 -6.013 1.711 1.00 84.50 76 PHE A O 1
ATOM 576 N N . ASN A 1 77 ? -6.598 -5.456 3.597 1.00 81.56 77 ASN A N 1
ATOM 577 C CA . ASN A 1 77 ? -7.740 -4.872 2.904 1.00 81.56 77 ASN A CA 1
ATOM 578 C C . ASN A 1 77 ? -7.441 -3.458 2.389 1.00 81.56 77 ASN A C 1
ATOM 580 O O . ASN A 1 77 ? -7.944 -3.062 1.342 1.00 81.56 77 ASN A O 1
ATOM 584 N N . THR A 1 78 ? -6.593 -2.720 3.112 1.00 86.69 78 THR A N 1
ATOM 585 C CA . THR A 1 78 ? -6.129 -1.380 2.741 1.00 86.69 78 THR A CA 1
ATOM 586 C C . THR A 1 78 ? -4.611 -1.387 2.588 1.00 86.69 78 THR A C 1
ATOM 588 O O . THR A 1 78 ? -3.891 -1.857 3.466 1.00 86.69 78 THR A O 1
ATOM 591 N N . VAL A 1 79 ? -4.129 -0.881 1.457 1.00 88.12 79 VAL A N 1
ATOM 592 C CA . VAL A 1 79 ? -2.719 -0.768 1.081 1.00 88.12 79 VAL A CA 1
ATOM 593 C C . VAL A 1 79 ? -2.528 0.610 0.463 1.00 88.12 79 VAL A C 1
ATOM 595 O O . VAL A 1 79 ? -3.131 0.917 -0.562 1.00 88.12 79 VAL A O 1
ATOM 598 N N . VAL A 1 80 ? -1.675 1.418 1.083 1.00 89.50 80 VAL A N 1
ATOM 599 C CA . VAL A 1 80 ? -1.365 2.793 0.673 1.00 89.50 80 VAL A CA 1
ATOM 600 C C . VAL A 1 80 ? 0.144 2.953 0.485 1.00 89.50 80 VAL A C 1
ATOM 602 O O . VAL A 1 80 ? 0.919 2.201 1.079 1.00 89.50 80 VAL A O 1
ATOM 605 N N . SER A 1 81 ? 0.567 3.909 -0.343 1.00 88.62 81 SER A N 1
ATOM 606 C CA . SER A 1 81 ? 1.990 4.180 -0.598 1.00 88.62 81 SER A CA 1
ATOM 607 C C . SER A 1 81 ? 2.438 5.444 0.122 1.00 88.62 81 SER A C 1
ATOM 609 O O . SER A 1 81 ? 1.732 6.444 0.089 1.00 88.62 81 SER A O 1
ATOM 611 N N . GLY A 1 82 ? 3.615 5.421 0.745 1.00 88.75 82 GLY A N 1
ATOM 612 C CA . GLY A 1 82 ? 4.281 6.636 1.207 1.00 88.75 82 GLY A CA 1
ATOM 613 C C . GLY A 1 82 ? 5.160 7.197 0.094 1.00 88.75 82 GLY A C 1
ATOM 614 O O . GLY A 1 82 ? 6.114 6.540 -0.318 1.00 88.75 82 GLY A O 1
ATOM 615 N N . GLU A 1 83 ? 4.866 8.407 -0.366 1.00 87.00 83 GLU A N 1
ATOM 616 C CA . GLU A 1 83 ? 5.624 9.090 -1.411 1.00 87.00 83 GLU A CA 1
ATOM 617 C C . GLU A 1 83 ? 6.220 10.401 -0.910 1.00 87.00 83 GLU A C 1
ATOM 619 O O . GLU A 1 83 ? 5.792 10.982 0.088 1.00 87.00 83 GLU A O 1
ATOM 624 N N . MET A 1 84 ? 7.254 10.852 -1.610 1.00 87.31 84 MET A N 1
ATOM 625 C CA . MET A 1 84 ? 7.940 12.102 -1.337 1.00 87.31 84 MET A CA 1
ATOM 626 C C . MET A 1 84 ? 7.992 12.903 -2.632 1.00 87.31 84 MET A C 1
ATOM 628 O O . MET A 1 84 ? 8.482 12.404 -3.643 1.00 87.31 84 MET A O 1
ATOM 632 N N . GLU A 1 85 ? 7.498 14.131 -2.594 1.00 84.44 85 GLU A N 1
ATOM 633 C CA . GLU A 1 85 ? 7.512 15.054 -3.723 1.00 84.44 85 GLU A CA 1
ATOM 634 C C . GLU A 1 85 ? 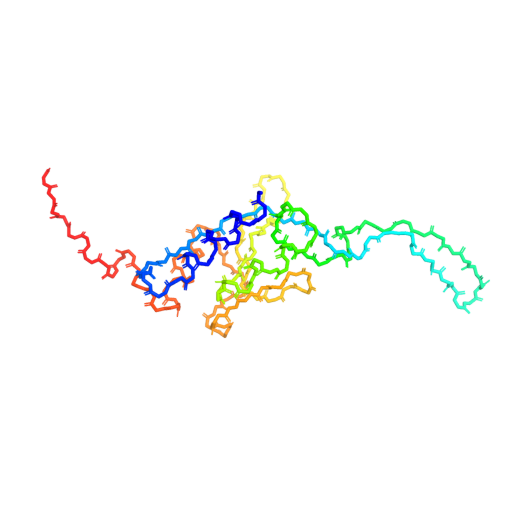8.353 16.285 -3.383 1.00 84.44 85 GLU A C 1
ATOM 636 O O . GLU A 1 85 ? 8.396 16.731 -2.238 1.00 84.44 85 GLU A O 1
ATOM 641 N N . GLY A 1 86 ? 9.043 16.832 -4.383 1.00 83.38 86 GLY A N 1
ATOM 642 C CA . GLY A 1 86 ? 9.960 17.956 -4.216 1.00 83.38 86 GLY A CA 1
ATOM 643 C C . GLY A 1 86 ? 11.414 17.529 -4.007 1.00 83.38 86 GLY A C 1
ATOM 644 O O . GLY A 1 86 ? 11.760 16.348 -3.976 1.00 83.38 86 GLY A O 1
ATOM 645 N N . SER A 1 87 ? 12.300 18.520 -3.900 1.00 81.75 87 SER A N 1
ATOM 646 C CA . SER A 1 87 ? 13.746 18.300 -3.785 1.00 81.75 87 SER A CA 1
ATOM 647 C C . SER A 1 87 ? 14.359 19.145 -2.672 1.00 81.75 87 SER A C 1
ATOM 649 O O . SER A 1 87 ? 14.006 20.316 -2.495 1.00 81.75 87 SER A O 1
ATOM 651 N N . GLY A 1 88 ? 15.307 18.565 -1.934 1.00 80.69 88 GLY A N 1
ATOM 652 C CA . GLY A 1 88 ? 16.004 19.248 -0.843 1.00 80.69 88 GLY A CA 1
ATOM 653 C C . GLY A 1 88 ? 15.049 19.687 0.269 1.00 80.69 88 GLY A C 1
ATOM 654 O O . GLY A 1 88 ? 14.218 18.909 0.728 1.00 80.69 88 GLY A O 1
ATOM 655 N N . LEU A 1 89 ? 15.155 20.948 0.687 1.00 81.31 89 LEU A N 1
ATOM 656 C CA . LEU A 1 89 ? 14.365 21.523 1.785 1.00 81.31 89 LEU A CA 1
ATOM 657 C C . LEU A 1 89 ? 12.865 21.675 1.470 1.00 81.31 89 LEU A C 1
ATOM 659 O O . LEU A 1 89 ? 12.078 21.881 2.384 1.00 81.31 89 LEU A O 1
ATOM 663 N N . SER A 1 90 ? 12.472 21.570 0.197 1.00 82.25 90 SER A N 1
ATOM 664 C CA . SER A 1 90 ? 11.067 21.636 -0.243 1.00 82.25 90 SER A CA 1
ATOM 665 C C . SER A 1 90 ? 10.376 20.271 -0.299 1.00 82.25 90 SER A C 1
ATOM 667 O O . SER A 1 90 ? 9.247 20.172 -0.768 1.00 82.25 90 SER A O 1
ATOM 669 N N . SER A 1 91 ? 11.064 19.216 0.142 1.00 85.94 91 SER A N 1
ATOM 670 C CA . SER A 1 91 ? 10.527 17.862 0.136 1.00 85.94 91 SER A CA 1
ATOM 671 C C . SER A 1 91 ? 9.333 17.732 1.084 1.00 85.94 91 SER A C 1
ATOM 673 O O . SER A 1 91 ? 9.446 17.997 2.282 1.00 85.94 91 SER A O 1
ATOM 675 N N . GLN A 1 92 ? 8.197 17.298 0.545 1.00 87.25 92 GLN A N 1
ATOM 676 C CA . GLN A 1 92 ? 6.983 16.996 1.294 1.00 87.25 92 GLN A CA 1
ATOM 677 C C . GLN A 1 92 ? 6.635 15.518 1.141 1.00 87.25 92 GLN A C 1
ATOM 679 O O . GLN A 1 92 ? 6.806 14.924 0.076 1.00 87.25 92 GLN A O 1
ATOM 684 N N . ARG A 1 93 ? 6.170 14.906 2.232 1.00 90.19 93 ARG A N 1
ATOM 685 C CA . ARG A 1 93 ? 5.786 13.493 2.269 1.00 90.19 93 ARG A CA 1
ATOM 686 C C . ARG A 1 93 ? 4.271 13.368 2.281 1.00 90.19 93 ARG A C 1
ATOM 688 O O . ARG A 1 93 ? 3.591 14.055 3.043 1.00 90.19 93 ARG A O 1
ATOM 695 N N . PHE A 1 94 ? 3.772 12.437 1.486 1.00 91.94 94 PHE A N 1
ATOM 696 C CA . PHE A 1 94 ? 2.351 12.171 1.330 1.00 91.94 94 PHE A CA 1
ATOM 697 C C . PHE A 1 94 ? 2.076 10.676 1.390 1.00 91.94 94 PHE A C 1
ATOM 699 O O . PHE A 1 94 ? 2.947 9.851 1.118 1.00 91.94 94 PHE A O 1
ATOM 706 N N . VAL A 1 95 ? 0.840 10.334 1.720 1.00 90.94 95 VAL A N 1
ATOM 707 C CA . VAL A 1 95 ? 0.297 8.995 1.536 1.00 90.94 95 VAL A CA 1
ATOM 708 C C . VAL A 1 95 ? -0.610 9.013 0.319 1.00 90.94 95 VAL A C 1
ATOM 710 O O . VAL A 1 95 ? -1.574 9.776 0.274 1.00 90.94 95 VAL A O 1
ATOM 713 N N . VAL A 1 96 ? -0.310 8.166 -0.656 1.00 89.88 96 VAL A N 1
ATOM 714 C CA . VAL A 1 96 ? -1.140 7.958 -1.837 1.00 89.88 96 VAL A CA 1
ATOM 715 C C . VAL A 1 96 ? -2.121 6.826 -1.567 1.00 89.88 96 VAL A C 1
ATOM 717 O O . VAL A 1 96 ? -1.726 5.728 -1.160 1.00 89.88 96 VAL A O 1
ATOM 720 N N . THR A 1 97 ? -3.405 7.101 -1.781 1.00 87.25 97 THR A N 1
ATOM 721 C CA . THR A 1 97 ? -4.510 6.190 -1.441 1.00 87.25 97 THR A CA 1
ATOM 722 C C . THR A 1 97 ? -5.179 5.554 -2.661 1.00 87.25 97 THR A C 1
ATOM 724 O O . THR A 1 97 ? -5.921 4.581 -2.511 1.00 87.25 97 THR A O 1
ATOM 727 N N . ARG A 1 98 ? -4.924 6.082 -3.865 1.00 81.12 98 ARG A N 1
ATOM 728 C CA . ARG A 1 98 ? -5.470 5.577 -5.132 1.00 81.12 98 ARG A CA 1
ATOM 729 C C . ARG A 1 98 ? -4.375 5.002 -6.009 1.00 81.12 98 ARG A C 1
ATOM 731 O O . ARG A 1 98 ? -3.235 5.443 -5.950 1.00 81.12 98 ARG A O 1
ATOM 738 N N . ASP A 1 99 ? -4.758 4.011 -6.805 1.00 68.38 99 ASP A N 1
ATOM 739 C CA . ASP A 1 99 ? -3.861 3.240 -7.659 1.00 68.38 99 ASP A CA 1
ATOM 740 C C . ASP A 1 99 ? -3.013 4.151 -8.564 1.00 68.38 99 ASP A C 1
ATOM 742 O O . ASP A 1 99 ? -3.517 4.841 -9.450 1.00 68.38 99 ASP A O 1
ATOM 746 N N . LEU A 1 100 ? -1.706 4.137 -8.316 1.00 64.50 100 LEU A N 1
ATOM 747 C CA . LEU A 1 100 ? -0.692 4.599 -9.248 1.00 64.50 100 LEU A CA 1
ATOM 748 C C . LEU A 1 100 ? -0.185 3.345 -9.940 1.00 64.50 100 LEU A C 1
ATOM 750 O O . LEU A 1 100 ? 0.298 2.460 -9.248 1.00 64.50 100 LEU A O 1
ATOM 754 N N . ALA A 1 101 ? -0.229 3.307 -11.275 1.00 65.19 101 ALA A N 1
ATOM 755 C CA . ALA A 1 101 ? -0.066 2.141 -12.164 1.00 65.19 101 ALA A CA 1
ATOM 756 C C . ALA A 1 101 ? 1.037 1.091 -11.856 1.00 65.19 101 ALA A C 1
ATOM 758 O O . ALA A 1 101 ? 1.095 0.053 -12.512 1.00 65.19 101 ALA A O 1
ATOM 759 N N . ARG A 1 102 ? 1.946 1.342 -10.911 1.00 74.75 102 ARG A N 1
ATOM 760 C CA . ARG A 1 102 ? 3.036 0.453 -10.486 1.00 74.75 102 ARG A CA 1
ATOM 761 C C . ARG A 1 102 ? 2.855 -0.121 -9.081 1.00 74.75 102 ARG A C 1
ATOM 763 O O . ARG A 1 102 ? 3.594 -1.032 -8.720 1.00 74.75 102 ARG A O 1
ATOM 770 N N . PHE A 1 103 ? 1.911 0.386 -8.296 1.00 80.88 103 PHE A N 1
ATOM 771 C CA . PHE A 1 103 ? 1.638 -0.043 -6.933 1.00 80.88 103 PHE A CA 1
ATOM 772 C C . PHE A 1 103 ? 0.254 -0.682 -6.875 1.00 80.88 103 PHE A C 1
ATOM 774 O O . PHE A 1 103 ? -0.726 0.007 -7.114 1.00 80.88 103 PHE A O 1
ATOM 781 N N . PRO A 1 104 ? 0.134 -1.962 -6.496 1.00 81.25 104 PRO A N 1
ATOM 782 C CA . PRO A 1 104 ? -1.156 -2.613 -6.280 1.00 81.25 104 PRO A CA 1
ATOM 783 C C . PRO A 1 104 ? -1.806 -2.108 -4.978 1.00 81.25 104 PRO A C 1
ATOM 785 O O . PRO A 1 104 ? -1.930 -2.847 -3.995 1.00 81.25 104 PRO A O 1
ATOM 788 N N . LEU A 1 105 ? -2.161 -0.822 -4.955 1.00 85.44 105 LEU A N 1
ATOM 789 C CA . LEU A 1 105 ? -2.818 -0.164 -3.835 1.00 85.44 105 LEU A CA 1
ATOM 790 C C . LEU A 1 105 ? -4.247 -0.678 -3.690 1.00 85.44 105 LEU A C 1
ATOM 792 O O . LEU A 1 105 ? -4.897 -1.094 -4.649 1.00 85.44 105 LEU A O 1
ATOM 796 N N . LYS A 1 106 ? -4.726 -0.673 -2.450 1.00 84.38 106 LYS A N 1
ATOM 797 C CA . LYS A 1 106 ? -6.058 -1.145 -2.089 1.00 84.38 106 LYS A CA 1
ATOM 798 C C . LYS A 1 106 ? -6.684 -0.141 -1.152 1.00 84.38 106 LYS A C 1
ATOM 800 O O . LYS A 1 106 ? -6.080 0.250 -0.160 1.00 84.38 106 LYS A O 1
ATOM 805 N N . SER A 1 107 ? -7.917 0.227 -1.434 1.00 81.06 107 SER A N 1
ATOM 806 C CA . SER A 1 107 ? -8.720 1.019 -0.522 1.00 81.06 107 SER A CA 1
ATOM 807 C C . SER A 1 107 ? -10.102 0.397 -0.476 1.00 81.06 107 SER A C 1
ATOM 809 O O . SER A 1 107 ? -10.702 0.163 -1.524 1.00 81.06 107 SER A O 1
ATOM 811 N N . GLU A 1 108 ? -10.602 0.111 0.726 1.00 75.00 108 GLU A N 1
ATOM 812 C CA . GLU A 1 108 ? -11.984 -0.354 0.901 1.00 75.00 108 GLU A CA 1
ATOM 813 C C . GLU A 1 108 ? -12.997 0.737 0.510 1.00 75.00 108 GLU A C 1
ATOM 815 O O . GLU A 1 108 ? -14.126 0.428 0.134 1.00 75.00 108 GLU A O 1
ATOM 820 N N . ARG A 1 109 ? -12.593 2.016 0.575 1.00 78.88 109 ARG A N 1
ATOM 821 C CA . ARG A 1 109 ? -13.426 3.192 0.279 1.00 78.88 109 ARG A CA 1
ATOM 822 C C . ARG A 1 109 ? -12.663 4.202 -0.591 1.00 78.88 109 ARG A C 1
ATOM 824 O O . ARG A 1 109 ? -12.296 5.280 -0.125 1.00 78.88 109 ARG A O 1
ATOM 831 N N . PRO A 1 110 ? -12.390 3.875 -1.866 1.00 73.00 110 PRO A N 1
ATOM 832 C CA . PRO A 1 110 ? -11.527 4.691 -2.726 1.00 73.00 110 PRO A CA 1
ATOM 833 C C . PRO A 1 110 ? -12.145 6.046 -3.107 1.00 73.00 110 PRO A C 1
ATOM 835 O O . PRO A 1 110 ? -11.419 6.982 -3.441 1.00 73.00 110 PRO A O 1
ATOM 838 N N . ILE A 1 111 ? -13.477 6.153 -3.065 1.00 77.69 111 ILE A N 1
ATOM 839 C CA . ILE A 1 111 ? -14.212 7.391 -3.365 1.00 77.69 111 ILE A CA 1
ATOM 840 C C . ILE A 1 111 ? -14.089 8.387 -2.205 1.00 77.69 111 ILE A C 1
ATOM 842 O O . ILE A 1 111 ? -13.942 9.580 -2.451 1.00 77.69 111 ILE A O 1
ATOM 846 N N . ASP A 1 112 ? -14.076 7.885 -0.970 1.00 84.81 112 ASP A N 1
ATOM 847 C CA . ASP A 1 112 ? -14.106 8.697 0.251 1.00 84.81 112 ASP A CA 1
ATOM 848 C C . ASP A 1 112 ? -12.715 9.198 0.676 1.00 84.81 112 ASP A C 1
ATOM 850 O O . ASP A 1 112 ? -12.605 10.036 1.569 1.00 84.81 112 ASP A O 1
ATOM 854 N N . LEU A 1 113 ? -11.648 8.686 0.052 1.00 85.69 113 LEU A N 1
ATOM 855 C CA . LEU A 1 113 ? -10.279 9.148 0.260 1.00 85.69 113 LEU A CA 1
ATOM 856 C C . LEU A 1 113 ? -9.819 10.036 -0.896 1.00 85.69 113 LEU A C 1
ATOM 858 O O . LEU A 1 113 ? -9.956 9.690 -2.076 1.00 85.69 113 LEU A O 1
ATOM 862 N N . GLU A 1 114 ? -9.215 11.166 -0.532 1.00 88.38 114 GLU A N 1
ATOM 863 C CA . GLU A 1 114 ? -8.418 11.971 -1.453 1.00 88.38 114 GLU A CA 1
ATOM 864 C C . GLU A 1 114 ? -7.228 11.157 -1.956 1.00 88.38 114 GLU A C 1
ATOM 866 O O . GLU A 1 114 ? -6.645 10.364 -1.214 1.00 88.38 114 GLU A O 1
ATOM 871 N N . GLU A 1 115 ? -6.846 11.378 -3.214 1.00 88.19 115 GLU A N 1
ATOM 872 C CA . GLU A 1 115 ? -5.750 10.655 -3.864 1.00 88.19 115 GLU A CA 1
ATOM 873 C C . GLU A 1 115 ? -4.438 10.752 -3.080 1.00 88.19 115 GLU A C 1
ATOM 875 O O . GLU A 1 115 ? -3.700 9.770 -2.992 1.00 88.19 115 GLU A O 1
ATOM 880 N N . ARG A 1 116 ? -4.177 11.920 -2.482 1.00 89.50 116 ARG A N 1
ATOM 881 C CA . ARG A 1 116 ? -2.966 12.227 -1.725 1.00 89.50 116 ARG A CA 1
ATOM 882 C C . ARG A 1 116 ? -3.329 12.879 -0.405 1.00 89.50 116 ARG A C 1
ATOM 884 O O . ARG A 1 116 ? -4.029 13.882 -0.386 1.00 89.50 116 ARG A O 1
ATOM 891 N N . LEU A 1 117 ? -2.798 12.336 0.681 1.00 91.38 117 LEU A N 1
ATOM 892 C CA . LEU A 1 117 ? -2.985 12.860 2.029 1.00 91.38 117 LEU A CA 1
ATOM 893 C C . LEU A 1 117 ? -1.637 13.303 2.612 1.00 91.38 117 LEU A C 1
ATOM 895 O O . LEU A 1 117 ? -0.648 12.589 2.429 1.00 91.38 117 LEU A O 1
ATOM 899 N N . PRO A 1 118 ? -1.560 14.431 3.339 1.00 92.00 118 PRO A N 1
ATOM 900 C CA . PRO A 1 118 ? -0.351 14.812 4.069 1.00 92.00 118 PRO A CA 1
ATOM 901 C C . PRO A 1 118 ? 0.062 13.715 5.053 1.00 92.00 118 PRO A C 1
ATOM 903 O O . PRO A 1 118 ? -0.789 13.184 5.766 1.00 92.00 118 PRO A O 1
ATOM 906 N N . ILE A 1 119 ? 1.355 13.382 5.119 1.00 90.56 119 ILE A N 1
ATOM 907 C CA . ILE A 1 119 ? 1.839 12.266 5.954 1.00 90.56 119 ILE A CA 1
ATOM 908 C C . ILE A 1 119 ? 1.413 12.389 7.428 1.00 90.56 119 ILE A C 1
ATOM 910 O O . ILE A 1 119 ? 1.106 11.377 8.055 1.00 90.56 119 ILE A O 1
ATOM 914 N N . ASP A 1 120 ? 1.337 13.618 7.947 1.00 89.69 120 ASP A N 1
ATOM 915 C CA . ASP A 1 120 ? 1.064 13.910 9.359 1.00 89.69 120 ASP A CA 1
ATOM 916 C C . ASP A 1 120 ? -0.382 13.592 9.768 1.00 89.69 120 ASP A C 1
ATOM 918 O O . ASP A 1 120 ? -0.640 13.248 10.919 1.00 89.69 120 ASP A O 1
ATOM 922 N N . SER A 1 121 ? -1.332 13.672 8.829 1.00 90.25 121 SER A N 1
ATOM 923 C CA . SER A 1 121 ? -2.761 13.431 9.079 1.00 90.25 121 SER A CA 1
ATOM 924 C C . SER A 1 121 ? -3.318 12.213 8.341 1.00 90.25 121 SER A C 1
ATOM 926 O O . SER A 1 121 ? -4.420 11.756 8.649 1.00 90.25 121 SER A O 1
ATOM 928 N N . ALA A 1 122 ? -2.561 11.645 7.399 1.00 90.62 122 ALA A N 1
ATOM 929 C CA . ALA A 1 122 ? -3.030 10.600 6.498 1.00 90.62 122 ALA A CA 1
ATOM 930 C C . ALA A 1 122 ? -3.653 9.402 7.219 1.00 90.62 122 ALA A C 1
ATOM 932 O O . ALA A 1 122 ? -4.762 8.996 6.880 1.00 90.62 122 ALA A O 1
ATOM 933 N N . LEU A 1 123 ? -2.972 8.843 8.225 1.00 87.88 123 LEU A N 1
ATOM 934 C CA . LEU A 1 123 ? -3.475 7.666 8.939 1.00 87.88 123 LEU A CA 1
ATOM 935 C C . LEU A 1 123 ? -4.765 7.968 9.705 1.00 87.88 123 LEU A C 1
ATOM 937 O O . LEU A 1 123 ? -5.686 7.156 9.671 1.00 87.88 123 LEU A O 1
ATOM 941 N N . ALA A 1 124 ? -4.856 9.132 10.352 1.00 87.56 124 ALA A N 1
ATOM 942 C CA . ALA A 1 124 ? -6.061 9.538 11.070 1.00 87.56 124 ALA A CA 1
ATOM 943 C C . ALA A 1 124 ? -7.257 9.660 10.113 1.00 87.56 124 ALA A C 1
ATOM 945 O O . ALA A 1 124 ? -8.324 9.109 10.385 1.00 87.56 124 ALA A O 1
ATOM 946 N N . THR A 1 125 ? -7.055 10.297 8.956 1.00 88.94 125 THR A N 1
ATOM 947 C CA . THR A 1 125 ? -8.072 10.411 7.902 1.00 88.94 125 THR A CA 1
ATOM 948 C C . THR A 1 125 ? -8.485 9.042 7.362 1.00 88.94 125 THR A C 1
ATOM 950 O O . THR A 1 125 ? -9.679 8.758 7.269 1.00 88.94 125 THR A O 1
ATOM 953 N N . ILE A 1 126 ? -7.519 8.165 7.062 1.00 88.69 126 ILE A N 1
ATOM 954 C CA . ILE A 1 126 ? -7.785 6.805 6.572 1.00 88.69 126 ILE A CA 1
ATOM 955 C C . ILE A 1 126 ? -8.613 6.021 7.590 1.00 88.69 126 ILE A C 1
ATOM 957 O O . ILE A 1 126 ? -9.656 5.477 7.235 1.00 88.69 126 ILE A O 1
ATOM 961 N N . PHE A 1 127 ? -8.205 5.991 8.861 1.00 86.19 127 PHE A N 1
ATOM 962 C CA . PHE A 1 127 ? -8.951 5.264 9.887 1.00 86.19 127 PHE A CA 1
ATOM 963 C C . PHE A 1 127 ? -10.355 5.824 10.088 1.00 86.19 127 PHE A C 1
ATOM 965 O O . PHE A 1 127 ? -11.292 5.034 10.179 1.00 86.19 127 PHE A O 1
ATOM 972 N N . LYS A 1 128 ? -10.527 7.150 10.077 1.00 85.25 128 LYS A N 1
ATOM 973 C CA . LYS A 1 128 ? -11.847 7.786 10.168 1.00 85.25 128 LYS A CA 1
ATOM 974 C C . LYS A 1 128 ? -12.773 7.331 9.037 1.00 85.25 128 LYS A C 1
ATOM 976 O O . LYS A 1 128 ? -13.917 6.956 9.285 1.00 85.25 128 LYS A O 1
ATOM 981 N N . VAL A 1 129 ? -12.271 7.302 7.802 1.00 86.12 129 VAL A N 1
ATOM 982 C CA . VAL A 1 129 ? -13.036 6.836 6.635 1.00 86.12 129 VAL A CA 1
ATOM 983 C C . VAL A 1 129 ? -13.359 5.346 6.726 1.00 86.12 129 VAL A C 1
ATOM 985 O O . VAL A 1 129 ? -14.477 4.952 6.401 1.00 86.12 129 VAL A O 1
ATOM 988 N N . LEU A 1 130 ? -12.436 4.519 7.221 1.00 81.75 130 LEU A N 1
ATOM 989 C CA . LEU A 1 130 ? -12.642 3.078 7.418 1.00 81.75 130 LEU A CA 1
ATOM 990 C C . LEU A 1 130 ? -13.564 2.740 8.609 1.00 81.75 130 LEU A C 1
ATOM 992 O O . LEU A 1 130 ? -13.764 1.570 8.926 1.00 81.75 130 LEU A O 1
ATOM 996 N N . GLY A 1 131 ? -14.159 3.743 9.264 1.00 76.56 131 GLY A N 1
ATOM 997 C CA . GLY A 1 131 ? -15.059 3.547 10.405 1.00 76.56 131 GLY A CA 1
ATOM 998 C C . GLY A 1 131 ? -14.334 3.327 11.735 1.00 76.56 131 GLY A C 1
ATOM 999 O O . GLY A 1 131 ? -14.960 2.936 12.722 1.00 76.56 131 GLY A O 1
ATOM 1000 N N . GLY A 1 132 ? -13.027 3.583 11.779 1.00 67.19 132 GLY A N 1
ATOM 1001 C CA . GLY A 1 132 ? -12.278 3.736 13.015 1.00 67.19 132 GLY A CA 1
ATOM 1002 C C . GLY A 1 132 ? -12.715 5.002 13.749 1.00 67.19 132 GLY A C 1
ATOM 1003 O O . GLY A 1 132 ? -12.938 6.047 13.141 1.00 67.19 132 GLY A O 1
ATOM 1004 N N . LYS A 1 133 ? -12.831 4.908 15.073 1.00 58.97 133 LYS A N 1
ATOM 1005 C CA . LYS A 1 133 ? -12.986 6.087 15.932 1.00 58.97 133 LYS A CA 1
ATOM 1006 C C . LYS A 1 133 ? -11.670 6.860 15.909 1.00 58.97 133 LYS A C 1
ATOM 1008 O O . LYS A 1 133 ? -10.615 6.250 16.094 1.00 58.97 133 LYS A O 1
ATOM 1013 N N . SER A 1 134 ? -11.714 8.166 15.660 1.00 57.88 134 SER A N 1
ATOM 1014 C CA . SER A 1 134 ? -10.517 8.996 15.799 1.00 57.88 134 SER A CA 1
ATOM 1015 C C . SER A 1 134 ? -10.089 9.056 17.275 1.00 57.88 134 SER A C 1
ATOM 1017 O O . SER A 1 134 ? -10.911 8.798 18.158 1.00 57.88 134 SER A O 1
ATOM 1019 N N . PRO A 1 135 ? -8.824 9.396 17.583 1.00 58.22 135 PRO A N 1
ATOM 1020 C CA . PRO A 1 135 ? -8.397 9.636 18.962 1.00 58.22 135 PRO A CA 1
ATOM 1021 C C . PRO A 1 135 ? -9.247 10.685 19.690 1.00 58.22 135 PRO A C 1
ATOM 1023 O O . PRO A 1 135 ? -9.356 10.619 20.902 1.00 58.22 135 PRO A O 1
ATOM 1026 N N . GLU A 1 136 ? -9.869 11.609 18.955 1.00 65.31 136 GLU A N 1
ATOM 1027 C CA . GLU A 1 136 ? -10.788 12.627 19.479 1.00 65.31 136 GLU A CA 1
ATOM 1028 C C . GLU A 1 136 ? -12.181 12.045 19.798 1.00 65.31 136 GLU A C 1
ATOM 1030 O O . GLU A 1 136 ? -12.840 12.488 20.733 1.00 65.31 136 GLU A O 1
ATOM 1035 N N . ASP A 1 137 ? -12.623 11.022 19.054 1.00 61.91 137 ASP A N 1
ATOM 1036 C CA . ASP A 1 137 ? -13.885 10.296 19.297 1.00 61.91 137 ASP A CA 1
ATOM 1037 C C . ASP A 1 137 ? -13.762 9.266 20.432 1.00 61.91 137 ASP A C 1
ATOM 1039 O O . ASP A 1 137 ? -14.756 8.774 20.983 1.00 61.91 137 ASP A O 1
ATOM 1043 N N . LEU A 1 138 ? -12.530 8.877 20.753 1.00 61.44 138 LEU A N 1
ATOM 1044 C CA . LEU A 1 138 ? -12.210 8.161 21.969 1.00 61.44 138 LEU A CA 1
ATOM 1045 C C . LEU A 1 138 ? -12.118 9.236 23.050 1.00 61.44 138 LEU A C 1
ATOM 1047 O O . LEU A 1 138 ? -11.109 9.916 23.141 1.00 61.44 138 LEU A O 1
ATOM 1051 N N . ASN A 1 139 ? -13.159 9.402 23.871 1.00 56.81 139 ASN A N 1
ATOM 1052 C CA . ASN A 1 139 ? -13.039 10.101 25.154 1.00 56.81 139 ASN A CA 1
ATOM 1053 C C . ASN A 1 139 ? -12.002 9.355 26.015 1.00 56.81 139 ASN A C 1
ATOM 1055 O O . ASN A 1 139 ? -12.357 8.610 26.929 1.00 56.81 139 ASN A O 1
ATOM 1059 N N . ILE A 1 140 ? -10.715 9.511 25.705 1.00 59.34 140 ILE A N 1
ATOM 1060 C CA . ILE A 1 140 ? -9.613 9.240 26.611 1.00 59.34 140 ILE A CA 1
ATOM 1061 C C . ILE A 1 140 ? -9.702 10.402 27.585 1.00 59.34 140 ILE A C 1
ATOM 1063 O O . ILE A 1 140 ? -9.066 11.438 27.412 1.00 59.34 140 ILE A O 1
ATOM 1067 N N . GLY A 1 141 ? -10.647 10.272 28.515 1.00 47.53 141 GLY A N 1
ATOM 1068 C CA . GLY A 1 141 ? -10.818 11.223 29.586 1.00 47.53 141 GLY A CA 1
ATOM 1069 C C . GLY A 1 141 ? -9.471 11.440 30.250 1.00 47.53 141 GLY A C 1
ATOM 1070 O O . GLY A 1 141 ? -8.658 10.519 30.369 1.00 47.53 141 GLY A O 1
ATOM 1071 N N . GLU A 1 142 ? -9.257 12.677 30.670 1.00 51.44 142 GLU A N 1
ATOM 1072 C CA . GLU A 1 142 ? -8.401 13.005 31.793 1.00 51.44 142 GLU A CA 1
ATOM 1073 C C . GLU A 1 142 ? -8.799 12.116 32.986 1.00 51.44 142 GLU A C 1
ATOM 1075 O O . GLU A 1 142 ? -9.590 12.488 33.845 1.00 51.44 142 GLU A O 1
ATOM 1080 N N . GLU A 1 143 ? -8.302 10.888 33.007 1.00 49.56 143 GLU A N 1
ATOM 1081 C CA . GLU A 1 143 ? -8.388 9.979 34.136 1.00 49.56 143 GLU A CA 1
ATOM 1082 C C . GLU A 1 143 ? -6.972 9.476 34.400 1.00 49.56 143 GLU A C 1
ATOM 1084 O O . GLU A 1 143 ? -6.594 8.345 34.098 1.00 49.56 143 GLU A O 1
ATOM 1089 N N . ASN A 1 144 ? -6.121 10.388 34.859 1.00 41.25 144 ASN A N 1
ATOM 1090 C CA . ASN A 1 144 ? -5.601 10.383 36.224 1.00 41.25 144 ASN A CA 1
ATOM 1091 C C . ASN A 1 144 ? -4.577 11.515 36.394 1.00 41.25 144 ASN A C 1
ATOM 1093 O O . ASN A 1 144 ? -3.858 11.872 35.462 1.00 41.25 144 ASN A O 1
ATOM 1097 N N . ALA A 1 145 ? -4.600 12.067 37.605 1.00 37.34 145 ALA A N 1
ATOM 1098 C CA . ALA A 1 145 ? -3.718 13.085 38.164 1.00 37.34 145 ALA A CA 1
ATOM 1099 C C . ALA A 1 145 ? -2.215 12.791 38.022 1.00 37.34 145 ALA A C 1
ATOM 1101 O O . ALA A 1 145 ? -1.838 11.597 37.964 1.00 37.34 145 ALA A O 1
#

Radius of gyration: 20.26 Å; chains: 1; bounding box: 34×41×78 Å

Secondary structure (DSSP, 8-state):
-HHHHHHHHHHHTSTT--S-------EEEESS-EEEEEE-TTT--EEEEEE-HHHHSEEEE--SSTTHHHHHGGG-S-B-EEEEESSGGG-EEEEE-S--TTS--B-SSTTTS-SEEEHHHHHHHHHHHTTPPPTTTS-------

Organism: NCBI:txid412755